Protein AF-A0ABD1DPW6-F1 (afdb_monomer_lite)

Radius of gyration: 14.99 Å; chains: 1; bounding box: 37×29×46 Å

InterPro domains:
  IPR002717 Histone acetyltransferase domain, MYST-type [PF01853] (1-108)
  IPR002717 Histone acetyltransferase domain, MYST-type [PS51726] (1-116)
  IPR016181 Acyl-CoA N-acyltransferase [SSF55729] (1-114)
  IPR036388 Winged helix-like DNA-binding domain superfamily [G3DSA:1.10.10.10] (49-116)
  IPR050603 MYST family histone acetyltransferases [PTHR10615] (1-115)

pLDDT: mean 90.43, std 8.93, range [52.28, 98.25]

Secondary structure (DSSP, 8-state):
--S-TT-EEES-----GGGTTSSHHHHHHHHHHHHHHHTT--BEE-SSPPHHHHHHHHHHHHHHHHHHHHH---S---HHHHHHHHTB-HHHHHHHHHHTT-EEEETTEEEE----

Sequence (116 aa):
EKNSFLNYNVSCILTLPPYQRKGYGRLLIDFSYLLTRVEGKIGSPEKPLSDLGLISYRSYWKDVLLAYLCSRPGTTLSIKDISQEMAINSYDIVSTLQALGMMKYWKGKHIILKKQ

Structure (mmCIF, N/CA/C/O backbone):
data_AF-A0ABD1DPW6-F1
#
_entry.id   AF-A0ABD1DPW6-F1
#
loop_
_atom_site.group_PDB
_atom_site.id
_atom_site.type_symbol
_atom_site.label_atom_id
_atom_site.label_alt_id
_atom_site.label_comp_id
_atom_site.label_asym_id
_atom_site.label_entity_id
_atom_site.label_seq_id
_atom_site.pdbx_PDB_ins_code
_atom_site.Cartn_x
_atom_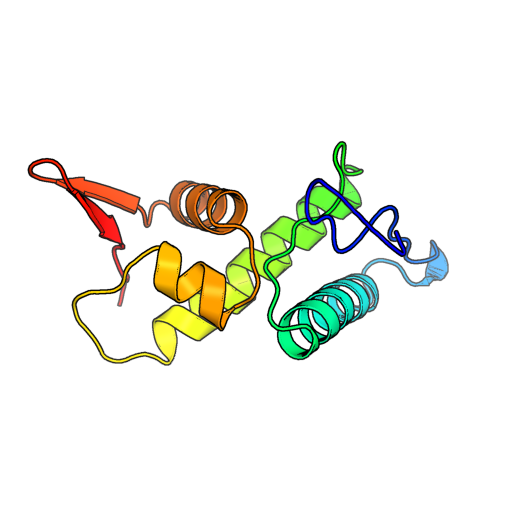site.Cartn_y
_atom_site.Cartn_z
_atom_site.occupancy
_atom_site.B_iso_or_equiv
_atom_site.auth_seq_id
_atom_site.auth_comp_id
_atom_site.auth_asym_id
_atom_site.auth_atom_id
_atom_site.pdbx_PDB_model_num
ATOM 1 N N . GLU A 1 1 ? 13.925 -8.295 0.058 1.00 69.12 1 GLU A N 1
ATOM 2 C CA . GLU A 1 1 ? 15.098 -9.106 0.483 1.00 69.12 1 GLU A CA 1
ATOM 3 C C . GLU A 1 1 ? 14.652 -10.513 0.866 1.00 69.12 1 GLU A C 1
ATOM 5 O O . GLU A 1 1 ? 13.491 -10.669 1.216 1.00 69.12 1 GLU A O 1
ATOM 10 N N . LYS A 1 2 ? 15.530 -11.529 0.827 1.00 79.25 2 LYS A N 1
ATOM 11 C CA . LYS A 1 2 ? 15.159 -12.883 1.300 1.00 79.25 2 LYS A CA 1
ATOM 12 C C . LYS A 1 2 ? 14.812 -12.896 2.793 1.00 79.25 2 LYS A C 1
ATOM 14 O O . LYS A 1 2 ? 13.873 -13.568 3.188 1.00 79.25 2 LYS A O 1
ATOM 19 N N . ASN A 1 3 ? 15.547 -12.124 3.590 1.00 81.69 3 ASN A N 1
ATOM 20 C CA . ASN A 1 3 ? 15.266 -11.879 5.000 1.00 81.69 3 ASN A CA 1
ATOM 21 C C . ASN A 1 3 ? 15.376 -10.373 5.238 1.00 81.69 3 ASN A C 1
ATOM 23 O O . ASN A 1 3 ? 16.470 -9.833 5.111 1.00 81.69 3 ASN A O 1
ATOM 27 N N . SER A 1 4 ? 14.261 -9.712 5.552 1.00 82.19 4 SER A N 1
ATOM 28 C CA . SER A 1 4 ? 14.247 -8.284 5.884 1.00 82.19 4 SER A CA 1
ATOM 29 C C . SER A 1 4 ? 13.892 -8.099 7.354 1.00 82.19 4 SER A C 1
ATOM 31 O O . SER A 1 4 ? 12.771 -8.398 7.763 1.00 82.19 4 SER A O 1
ATOM 33 N N . PHE A 1 5 ? 14.826 -7.587 8.158 1.00 82.00 5 PHE A N 1
ATOM 34 C CA . PHE A 1 5 ? 14.603 -7.342 9.592 1.00 82.00 5 PHE A CA 1
ATOM 35 C C . PHE A 1 5 ? 13.562 -6.246 9.856 1.00 82.00 5 PHE A C 1
ATOM 37 O O . PHE A 1 5 ? 12.944 -6.215 10.917 1.00 82.00 5 PHE A O 1
ATOM 44 N N . LEU A 1 6 ? 13.355 -5.358 8.881 1.00 84.56 6 LEU A N 1
ATOM 45 C CA . LEU A 1 6 ? 12.408 -4.244 8.950 1.00 84.56 6 LEU A CA 1
ATOM 46 C C . LEU A 1 6 ? 11.049 -4.580 8.316 1.00 84.56 6 LEU A C 1
ATOM 48 O O . LEU A 1 6 ? 10.180 -3.714 8.238 1.00 84.56 6 LEU A O 1
ATOM 52 N N . ASN A 1 7 ? 10.852 -5.836 7.895 1.00 88.75 7 ASN A N 1
ATOM 53 C CA . ASN A 1 7 ? 9.667 -6.303 7.177 1.00 88.75 7 ASN A CA 1
ATOM 54 C C . ASN A 1 7 ? 9.372 -5.488 5.904 1.00 88.75 7 ASN A C 1
ATOM 56 O O . ASN A 1 7 ? 8.215 -5.192 5.591 1.00 88.75 7 ASN A O 1
ATOM 60 N N . TYR A 1 8 ? 10.415 -5.132 5.149 1.00 93.94 8 TYR A N 1
ATOM 61 C CA . TYR A 1 8 ? 10.218 -4.549 3.829 1.00 93.94 8 TYR A CA 1
ATOM 62 C C . TYR A 1 8 ? 9.848 -5.631 2.819 1.00 93.94 8 TYR A C 1
ATOM 64 O O . TYR A 1 8 ? 10.604 -6.580 2.594 1.00 93.94 8 TYR A O 1
ATOM 72 N N . ASN A 1 9 ? 8.677 -5.487 2.197 1.00 94.50 9 ASN A N 1
ATOM 73 C CA . ASN A 1 9 ? 8.216 -6.418 1.163 1.00 94.50 9 ASN A CA 1
ATOM 74 C C . ASN A 1 9 ? 8.732 -6.041 -0.233 1.00 94.50 9 ASN A C 1
ATOM 76 O O . ASN A 1 9 ? 8.742 -6.871 -1.140 1.00 94.50 9 ASN A O 1
ATOM 80 N N . VAL A 1 10 ? 9.196 -4.802 -0.399 1.00 96.75 10 VAL A N 1
ATOM 81 C CA . VAL A 1 10 ? 9.780 -4.280 -1.634 1.00 96.75 10 VAL A CA 1
ATOM 82 C C . VAL A 1 10 ? 11.030 -3.489 -1.281 1.00 96.75 10 VAL A C 1
ATOM 84 O O . VAL A 1 10 ? 10.945 -2.559 -0.487 1.00 96.75 10 VAL A O 1
ATOM 87 N N . SER A 1 11 ? 12.160 -3.833 -1.903 1.00 94.38 11 SER A N 1
ATOM 88 C CA . SER A 1 11 ? 13.385 -3.021 -1.837 1.00 94.38 11 SER A CA 1
ATOM 89 C C . SER A 1 11 ? 13.375 -1.948 -2.926 1.00 94.38 11 SER A C 1
ATOM 91 O O . SER A 1 11 ? 13.356 -0.756 -2.649 1.00 94.38 11 SER A O 1
ATOM 93 N N . CYS A 1 12 ? 13.257 -2.374 -4.187 1.00 95.06 12 CYS A N 1
ATOM 94 C CA . CYS A 1 12 ? 13.114 -1.486 -5.338 1.00 95.06 12 CYS A CA 1
ATOM 95 C C . CYS A 1 12 ? 11.950 -1.946 -6.215 1.00 95.06 12 CYS A C 1
ATOM 97 O O . CYS A 1 12 ? 11.742 -3.144 -6.411 1.00 95.06 12 CYS A O 1
ATOM 99 N N . ILE A 1 13 ? 11.226 -0.989 -6.792 1.00 95.88 13 ILE A N 1
ATOM 100 C CA . ILE A 1 13 ? 10.160 -1.240 -7.762 1.00 95.88 13 ILE A CA 1
ATOM 101 C C . ILE A 1 13 ? 10.316 -0.289 -8.942 1.00 95.88 13 ILE A C 1
ATOM 103 O O . ILE A 1 13 ? 10.576 0.902 -8.773 1.00 95.88 13 ILE A O 1
ATOM 107 N N . LEU A 1 14 ? 10.163 -0.822 -10.152 1.00 96.12 14 LEU A N 1
ATOM 108 C CA . LEU A 1 14 ? 10.313 -0.058 -11.380 1.00 96.12 14 LEU A CA 1
ATOM 109 C C . LEU A 1 14 ? 9.249 -0.475 -12.386 1.00 96.12 14 LEU A C 1
ATOM 111 O O . LEU A 1 14 ? 9.011 -1.654 -12.625 1.00 96.12 14 LEU A O 1
ATOM 115 N N . THR A 1 15 ? 8.651 0.519 -13.028 1.00 95.75 15 THR A N 1
ATOM 116 C CA . THR A 1 15 ? 7.977 0.338 -14.312 1.00 95.75 15 THR A CA 1
ATOM 117 C C . THR A 1 15 ? 8.826 1.032 -15.365 1.00 95.75 15 THR A C 1
ATOM 119 O O . THR A 1 15 ? 9.134 2.219 -15.215 1.00 95.75 15 THR A O 1
ATOM 122 N N . LEU A 1 16 ? 9.223 0.303 -16.412 1.00 96.25 16 LEU A N 1
ATOM 123 C CA . LEU A 1 16 ? 10.049 0.874 -17.477 1.00 96.25 16 LEU A CA 1
ATOM 124 C C . LEU A 1 16 ? 9.345 2.095 -18.096 1.00 96.25 16 LEU A C 1
ATOM 126 O O . LEU A 1 16 ? 8.120 2.052 -18.259 1.00 96.25 16 LEU A O 1
ATOM 130 N N . PRO A 1 17 ? 10.087 3.150 -18.490 1.00 95.94 17 PRO A N 1
ATOM 131 C CA . PRO A 1 17 ? 9.521 4.394 -19.017 1.00 95.94 17 PRO A CA 1
ATOM 132 C C . PRO A 1 17 ? 8.378 4.238 -20.042 1.00 95.94 17 PRO A C 1
ATOM 134 O O . PRO A 1 17 ? 7.328 4.844 -19.821 1.00 95.94 17 PRO A O 1
ATOM 137 N N . PRO A 1 18 ? 8.469 3.386 -21.091 1.00 96.69 18 PRO A N 1
ATOM 138 C CA . PRO A 1 18 ? 7.386 3.242 -22.078 1.00 96.69 18 PRO A CA 1
ATOM 139 C C . PRO A 1 18 ? 6.092 2.608 -21.529 1.00 96.69 18 PRO A C 1
ATOM 141 O O . PRO A 1 18 ? 5.051 2.624 -22.198 1.00 96.69 18 PRO A O 1
ATOM 144 N N . TYR A 1 19 ? 6.133 2.043 -20.320 1.00 96.44 19 TYR A N 1
ATOM 145 C CA . TYR A 1 19 ? 5.008 1.379 -19.661 1.00 96.44 19 TYR A CA 1
ATOM 146 C C . TYR A 1 19 ? 4.489 2.135 -18.429 1.00 96.44 19 TYR A C 1
ATOM 148 O O . TYR A 1 19 ? 3.542 1.689 -17.778 1.00 96.44 19 TYR A O 1
ATOM 156 N N . GLN A 1 20 ? 5.064 3.292 -18.099 1.00 93.62 20 GLN A N 1
ATOM 157 C CA . GLN A 1 20 ? 4.584 4.105 -16.984 1.00 93.62 20 GLN A CA 1
ATOM 158 C C . GLN A 1 20 ? 3.165 4.629 -17.245 1.00 93.62 20 GLN A C 1
ATOM 160 O O . GLN A 1 20 ? 2.750 4.816 -18.386 1.00 93.62 20 GLN A O 1
ATOM 165 N N . ARG A 1 21 ? 2.400 4.848 -16.165 1.00 90.00 21 ARG A N 1
ATOM 166 C CA . ARG A 1 21 ? 1.006 5.346 -16.188 1.00 90.00 21 ARG A CA 1
ATOM 167 C C . ARG A 1 21 ? -0.013 4.461 -16.931 1.00 90.00 21 ARG A C 1
ATOM 169 O O . ARG A 1 21 ? -1.146 4.883 -17.116 1.00 90.00 21 ARG A O 1
ATOM 176 N N . LYS A 1 22 ? 0.340 3.218 -17.280 1.00 94.38 22 LYS A N 1
ATOM 177 C CA . LYS A 1 22 ? -0.568 2.218 -17.887 1.00 94.38 22 LYS A CA 1
ATOM 178 C C . LYS A 1 22 ? -1.142 1.203 -16.882 1.00 94.38 22 LYS A C 1
ATOM 180 O O . LYS A 1 22 ? -1.668 0.174 -17.278 1.00 94.38 22 LYS A O 1
ATOM 185 N N . GLY A 1 23 ? -0.990 1.449 -15.579 1.00 94.06 23 GLY A N 1
ATOM 186 C CA . GLY A 1 23 ? -1.477 0.559 -14.512 1.00 94.06 23 GLY A CA 1
ATOM 187 C C . GLY A 1 23 ? -0.492 -0.522 -14.045 1.00 94.06 23 GLY A C 1
ATOM 188 O O . GLY A 1 23 ? -0.667 -1.049 -12.950 1.00 94.06 23 GLY A O 1
ATOM 189 N N . TYR A 1 24 ? 0.594 -0.790 -14.781 1.00 97.12 24 TYR A N 1
ATOM 190 C CA . TYR A 1 24 ? 1.581 -1.816 -14.402 1.00 97.12 24 TYR A CA 1
ATOM 191 C C . TYR A 1 24 ? 2.231 -1.580 -13.033 1.00 97.12 24 TYR A C 1
ATOM 193 O O . TYR A 1 24 ? 2.415 -2.525 -12.276 1.00 97.12 24 TYR A O 1
ATOM 201 N N . GLY A 1 25 ? 2.514 -0.325 -12.668 1.00 96.50 25 GLY A N 1
ATOM 202 C CA . GLY A 1 25 ? 3.032 -0.009 -11.333 1.00 96.50 25 GLY A CA 1
ATOM 203 C C . GLY A 1 25 ? 2.064 -0.417 -10.218 1.00 96.50 25 GLY A C 1
ATOM 204 O O . GLY A 1 25 ? 2.482 -0.997 -9.223 1.00 96.50 25 GLY A O 1
ATOM 205 N N . ARG A 1 26 ? 0.757 -0.198 -10.417 1.00 96.56 26 ARG A N 1
ATOM 206 C CA . ARG A 1 26 ? -0.283 -0.607 -9.460 1.00 96.56 26 ARG A CA 1
ATOM 207 C C . ARG A 1 26 ? -0.382 -2.127 -9.361 1.00 96.56 26 ARG A C 1
ATOM 209 O O . ARG A 1 26 ? -0.497 -2.640 -8.256 1.00 96.56 26 ARG A O 1
ATOM 216 N N . LEU A 1 27 ? -0.286 -2.829 -10.493 1.00 97.62 27 LEU A N 1
ATOM 217 C CA . LEU A 1 27 ? -0.253 -4.293 -10.535 1.00 97.62 27 LEU A CA 1
ATOM 218 C C . LEU A 1 27 ? 0.938 -4.857 -9.747 1.00 97.62 27 LEU A C 1
ATOM 220 O O . LEU A 1 27 ? 0.766 -5.774 -8.952 1.00 97.62 27 LEU A O 1
ATOM 224 N N . LEU A 1 28 ? 2.134 -4.293 -9.935 1.00 98.19 28 LEU A N 1
ATOM 225 C CA . LEU A 1 28 ? 3.337 -4.719 -9.215 1.00 98.19 28 LEU A CA 1
ATOM 226 C C . LEU A 1 28 ? 3.224 -4.470 -7.703 1.00 98.19 28 LEU A C 1
ATOM 228 O O . LEU A 1 28 ? 3.613 -5.327 -6.911 1.00 98.19 28 LEU A O 1
ATOM 232 N N . ILE A 1 29 ? 2.662 -3.325 -7.299 1.00 98.25 29 ILE A N 1
ATOM 233 C CA . ILE A 1 29 ? 2.405 -3.024 -5.884 1.00 98.25 29 ILE A CA 1
ATOM 234 C C . ILE A 1 29 ? 1.408 -4.033 -5.296 1.00 98.25 29 ILE A C 1
ATOM 236 O O . ILE A 1 29 ? 1.690 -4.618 -4.251 1.00 98.25 29 ILE A O 1
ATOM 240 N N . ASP A 1 30 ? 0.282 -4.287 -5.965 1.00 97.75 30 ASP A N 1
ATOM 241 C CA . ASP A 1 30 ? -0.718 -5.252 -5.489 1.00 97.75 30 ASP A CA 1
ATOM 242 C C . ASP A 1 30 ? -0.136 -6.667 -5.379 1.00 97.75 30 ASP A C 1
ATOM 244 O O . ASP A 1 30 ? -0.306 -7.339 -4.362 1.00 97.75 30 ASP A O 1
ATOM 248 N N . PHE A 1 31 ? 0.658 -7.088 -6.368 1.00 98.12 31 PHE A N 1
ATOM 249 C CA . PHE A 1 31 ? 1.348 -8.373 -6.327 1.00 98.12 31 PHE A CA 1
ATOM 250 C C . PHE A 1 31 ? 2.323 -8.472 -5.144 1.00 98.12 31 PHE A C 1
ATOM 252 O O . PHE A 1 31 ? 2.362 -9.497 -4.464 1.00 98.12 31 PHE A O 1
ATOM 259 N N . SER A 1 32 ? 3.058 -7.401 -4.826 1.00 97.94 32 SER A N 1
ATOM 260 C CA . SER A 1 32 ? 3.936 -7.394 -3.648 1.00 97.94 32 SER A CA 1
ATOM 261 C C . SER A 1 32 ? 3.170 -7.579 -2.335 1.00 97.94 32 SER A C 1
ATOM 263 O O . SER A 1 32 ? 3.640 -8.295 -1.456 1.00 97.94 32 SER A O 1
ATOM 265 N N . TYR A 1 33 ? 1.974 -6.994 -2.201 1.00 97.88 33 TYR A N 1
ATOM 266 C CA . TYR A 1 33 ? 1.120 -7.199 -1.027 1.00 97.88 33 TYR A CA 1
ATOM 267 C C . TYR A 1 33 ? 0.409 -8.551 -1.042 1.00 97.88 33 TYR A C 1
ATOM 269 O O . TYR A 1 33 ? 0.161 -9.114 0.021 1.00 97.88 33 TYR A O 1
ATOM 277 N N . LEU A 1 34 ? 0.113 -9.110 -2.219 1.00 97.44 34 LEU A N 1
ATOM 278 C CA . LEU A 1 34 ? -0.379 -10.478 -2.342 1.00 97.44 34 LEU A CA 1
ATOM 279 C C . LEU A 1 34 ? 0.619 -11.469 -1.739 1.00 97.44 34 LEU A C 1
ATOM 281 O O . LEU A 1 34 ? 0.213 -12.294 -0.926 1.00 97.44 34 LEU A O 1
ATOM 285 N N . LEU A 1 35 ? 1.907 -11.343 -2.071 1.00 96.88 35 LEU A N 1
ATOM 286 C CA . LEU A 1 35 ? 2.956 -12.170 -1.471 1.00 96.88 35 LEU A CA 1
ATOM 287 C C . LEU A 1 35 ? 3.026 -11.972 0.047 1.00 96.88 35 LEU A C 1
ATOM 289 O O . LEU A 1 35 ? 3.007 -12.954 0.782 1.00 96.88 35 LEU A O 1
ATOM 293 N N . THR A 1 36 ? 3.005 -10.724 0.528 1.00 96.69 36 THR A N 1
ATOM 294 C CA . THR A 1 36 ? 2.998 -10.436 1.972 1.00 96.69 36 THR A CA 1
ATOM 295 C C . THR A 1 36 ? 1.825 -11.113 2.695 1.00 96.69 36 THR A C 1
ATOM 297 O O . THR A 1 36 ? 2.018 -11.686 3.767 1.00 96.69 36 THR A O 1
ATOM 300 N N . ARG A 1 37 ? 0.619 -11.092 2.101 1.00 96.06 37 ARG A N 1
ATOM 301 C CA . ARG A 1 37 ? -0.574 -11.770 2.640 1.00 96.06 37 ARG A CA 1
ATOM 302 C C . ARG A 1 37 ? -0.396 -13.287 2.681 1.00 96.06 37 ARG A C 1
ATOM 304 O O . ARG A 1 37 ? -0.726 -13.900 3.689 1.00 96.06 37 ARG A O 1
ATOM 311 N N . VAL A 1 38 ? 0.140 -13.883 1.613 1.00 96.50 38 VAL A N 1
ATOM 312 C CA . VAL A 1 38 ? 0.409 -15.331 1.538 1.00 96.50 38 VAL A CA 1
ATOM 313 C C . VAL A 1 38 ? 1.442 -15.762 2.584 1.00 96.50 38 VAL A C 1
ATOM 315 O O . VAL A 1 38 ? 1.306 -16.828 3.173 1.00 96.50 38 VAL A O 1
ATOM 318 N N . GLU A 1 39 ? 2.437 -14.921 2.870 1.00 95.06 39 GLU A N 1
ATOM 319 C CA . GLU A 1 39 ? 3.422 -15.166 3.929 1.00 95.06 39 GLU A CA 1
ATOM 320 C C . GLU A 1 39 ? 2.883 -14.922 5.351 1.00 95.06 39 GLU A C 1
ATOM 322 O O . GLU A 1 39 ? 3.592 -15.193 6.320 1.00 95.06 39 GLU A O 1
ATOM 327 N N . GLY A 1 40 ? 1.662 -14.391 5.499 1.00 94.44 40 GLY A N 1
ATOM 328 C CA . GLY A 1 40 ? 1.088 -14.034 6.800 1.00 94.44 40 GLY A CA 1
ATOM 329 C C . GLY A 1 40 ? 1.847 -12.910 7.512 1.00 94.44 40 GLY A C 1
ATOM 330 O O . GLY A 1 40 ? 1.885 -12.869 8.742 1.00 94.44 40 GLY A O 1
ATOM 331 N N . LYS A 1 41 ? 2.500 -12.023 6.753 1.00 95.44 41 LYS A N 1
ATOM 332 C CA . LYS A 1 41 ? 3.306 -10.914 7.282 1.00 95.44 41 LYS A CA 1
ATOM 333 C C . LYS A 1 41 ? 2.602 -9.573 7.095 1.00 95.44 41 LYS A C 1
ATOM 335 O O . LYS A 1 41 ? 1.568 -9.459 6.444 1.00 95.44 41 LYS A O 1
ATOM 340 N N . ILE A 1 42 ? 3.214 -8.530 7.644 1.00 96.75 42 ILE A N 1
ATOM 341 C CA . ILE A 1 42 ? 2.879 -7.132 7.370 1.00 96.75 42 ILE A CA 1
ATOM 342 C C . ILE A 1 42 ? 4.067 -6.500 6.656 1.00 96.75 42 ILE A C 1
ATOM 344 O O . ILE A 1 42 ? 5.201 -6.706 7.077 1.00 96.75 42 ILE A O 1
ATOM 348 N N . GLY A 1 43 ? 3.808 -5.723 5.603 1.00 95.75 43 GLY A N 1
ATOM 349 C CA . GLY A 1 43 ? 4.848 -5.146 4.759 1.00 95.75 43 GLY A CA 1
ATOM 350 C C . GLY A 1 43 ? 4.701 -3.645 4.527 1.00 95.75 43 GLY A C 1
ATOM 351 O O . GLY A 1 43 ? 3.609 -3.072 4.597 1.00 95.75 43 GLY A O 1
ATOM 352 N N . SER A 1 44 ? 5.828 -3.018 4.214 1.00 96.94 44 SER A N 1
ATOM 353 C CA . SER A 1 44 ? 5.941 -1.646 3.712 1.00 96.94 44 SER A CA 1
ATOM 354 C C . SER A 1 44 ? 7.072 -1.607 2.675 1.00 96.94 44 SER A C 1
ATOM 356 O O . SER A 1 44 ? 7.994 -2.422 2.779 1.00 96.94 44 SER A O 1
ATOM 358 N N . PRO A 1 45 ? 7.045 -0.713 1.674 1.00 97.12 45 PRO A N 1
ATOM 359 C CA . PRO A 1 45 ? 8.213 -0.513 0.828 1.00 97.12 45 PRO A CA 1
ATOM 360 C C . PRO A 1 45 ? 9.388 0.075 1.621 1.00 97.12 45 PRO A C 1
ATOM 362 O O . PRO A 1 45 ? 9.205 0.871 2.547 1.00 97.12 45 PRO A O 1
ATOM 365 N N . GLU A 1 46 ? 10.602 -0.281 1.212 1.00 94.75 46 GLU A N 1
ATOM 366 C CA . GLU A 1 46 ? 11.832 0.338 1.695 1.00 94.75 46 GLU A CA 1
ATOM 367 C C . GLU A 1 46 ? 11.844 1.848 1.389 1.00 94.75 46 GLU A C 1
ATOM 369 O O . GLU A 1 46 ? 11.283 2.323 0.395 1.00 94.75 46 GLU A O 1
ATOM 374 N N . LYS A 1 47 ? 12.457 2.625 2.286 1.00 91.56 47 LYS A N 1
ATOM 375 C CA . LYS A 1 47 ? 12.539 4.089 2.207 1.00 91.56 47 LYS A CA 1
ATOM 376 C C . LYS A 1 47 ? 13.997 4.509 1.960 1.00 91.56 47 LYS A C 1
ATOM 378 O O . LYS A 1 47 ? 14.880 3.905 2.562 1.00 91.56 47 LYS A O 1
ATOM 383 N N . PRO A 1 48 ? 14.258 5.582 1.187 1.00 93.75 48 PRO A N 1
ATOM 384 C CA . PRO A 1 48 ? 13.290 6.505 0.589 1.00 93.75 48 PRO A CA 1
ATOM 385 C C . PRO A 1 48 ? 12.640 5.967 -0.696 1.00 93.75 48 PRO A C 1
ATOM 387 O O . PRO A 1 48 ? 13.276 5.304 -1.508 1.00 93.75 48 PRO A O 1
ATOM 390 N N . LEU A 1 49 ? 11.368 6.317 -0.908 1.00 92.69 49 LEU A N 1
ATOM 391 C CA . LEU A 1 49 ? 10.674 6.086 -2.177 1.00 92.69 49 LEU A CA 1
ATOM 392 C C . LEU A 1 49 ? 11.037 7.171 -3.199 1.00 92.69 49 LEU A C 1
ATOM 394 O O . LEU A 1 49 ? 11.246 8.325 -2.832 1.00 92.69 49 LEU A O 1
ATOM 398 N N . SER A 1 50 ? 11.014 6.821 -4.488 1.00 94.81 50 SER A N 1
ATOM 399 C CA . SER A 1 50 ? 11.011 7.816 -5.570 1.00 94.81 50 SER A CA 1
ATOM 400 C C . SER A 1 50 ? 9.699 8.609 -5.588 1.00 94.81 50 SER A C 1
ATOM 402 O O . SER A 1 50 ? 8.671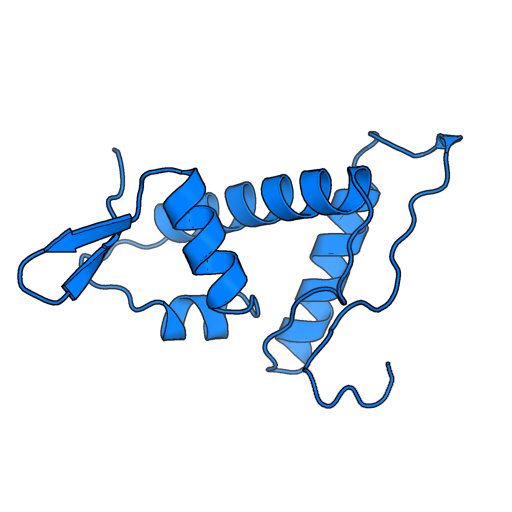 8.100 -5.139 1.00 94.81 50 SER A O 1
ATOM 404 N N . ASP A 1 51 ? 9.689 9.813 -6.171 1.00 94.31 51 ASP A N 1
ATOM 405 C CA . ASP A 1 51 ? 8.479 10.652 -6.262 1.00 94.31 51 ASP A CA 1
ATOM 406 C C . ASP A 1 51 ? 7.300 9.905 -6.904 1.00 94.31 51 ASP A C 1
ATOM 408 O O . ASP A 1 51 ? 6.184 9.882 -6.377 1.00 94.31 51 ASP A O 1
ATOM 412 N N . LEU A 1 52 ? 7.564 9.218 -8.023 1.00 94.19 52 LEU A N 1
ATOM 413 C CA . LEU A 1 52 ? 6.562 8.403 -8.709 1.00 94.19 52 LEU A CA 1
ATOM 414 C C . LEU A 1 52 ? 6.125 7.203 -7.857 1.00 94.19 52 LEU A C 1
ATOM 416 O O . LEU A 1 52 ? 4.940 6.855 -7.851 1.00 94.19 52 LEU A O 1
ATOM 420 N N . GLY A 1 53 ? 7.059 6.585 -7.128 1.00 95.38 53 GLY A N 1
ATOM 421 C CA . GLY A 1 53 ? 6.771 5.510 -6.183 1.00 95.38 53 GLY A CA 1
ATOM 422 C C . GLY A 1 53 ? 5.837 5.977 -5.070 1.00 95.38 53 GLY A C 1
ATOM 423 O O . GLY A 1 53 ? 4.792 5.367 -4.858 1.00 95.38 53 GLY A O 1
ATOM 424 N N . LEU A 1 54 ? 6.145 7.103 -4.423 1.00 95.50 54 LEU A N 1
ATOM 425 C CA . LEU A 1 54 ? 5.341 7.669 -3.341 1.00 95.50 54 LEU A CA 1
ATOM 426 C C . LEU A 1 54 ? 3.910 7.990 -3.792 1.00 95.50 54 LEU A C 1
ATOM 428 O O . LEU A 1 54 ? 2.957 7.645 -3.091 1.00 95.50 54 LEU A O 1
ATOM 432 N N . ILE A 1 55 ? 3.744 8.609 -4.966 1.00 95.25 55 ILE A N 1
ATOM 433 C CA . ILE A 1 55 ? 2.418 8.882 -5.545 1.00 95.25 55 ILE A CA 1
ATOM 434 C C . ILE A 1 55 ? 1.664 7.571 -5.801 1.00 95.25 55 ILE A C 1
ATOM 436 O O . ILE A 1 55 ? 0.487 7.457 -5.454 1.00 95.25 55 ILE A O 1
ATOM 440 N N . SER A 1 56 ? 2.345 6.570 -6.364 1.00 96.62 56 SER A N 1
ATOM 441 C CA . SER A 1 56 ? 1.740 5.276 -6.699 1.00 96.62 56 SER A CA 1
ATOM 442 C C . SER A 1 56 ? 1.291 4.508 -5.453 1.00 96.62 56 SER A C 1
ATOM 444 O O . SER A 1 56 ? 0.159 4.028 -5.419 1.00 96.62 56 SER A O 1
ATOM 446 N N . TYR A 1 57 ? 2.122 4.447 -4.406 1.00 97.69 57 TYR A N 1
ATOM 447 C CA . TYR A 1 57 ? 1.775 3.799 -3.135 1.00 97.69 57 TYR A CA 1
ATOM 448 C C . TYR A 1 57 ? 0.638 4.522 -2.412 1.00 97.69 57 TYR A C 1
ATOM 450 O O . TYR A 1 57 ? -0.309 3.871 -1.981 1.00 97.69 57 TYR A O 1
ATOM 458 N N . ARG A 1 58 ? 0.661 5.861 -2.342 1.00 96.62 58 ARG A N 1
ATOM 459 C CA . ARG A 1 58 ? -0.436 6.638 -1.737 1.00 96.62 58 ARG A CA 1
ATOM 460 C C . ARG A 1 58 ? -1.763 6.425 -2.459 1.00 96.62 58 ARG A C 1
ATOM 462 O O . ARG A 1 58 ? -2.789 6.261 -1.802 1.00 96.62 58 ARG A O 1
ATOM 469 N N . SER A 1 59 ? -1.745 6.411 -3.794 1.00 96.81 59 SER A N 1
ATOM 470 C CA . SER A 1 59 ? -2.941 6.109 -4.586 1.00 96.81 59 SER A 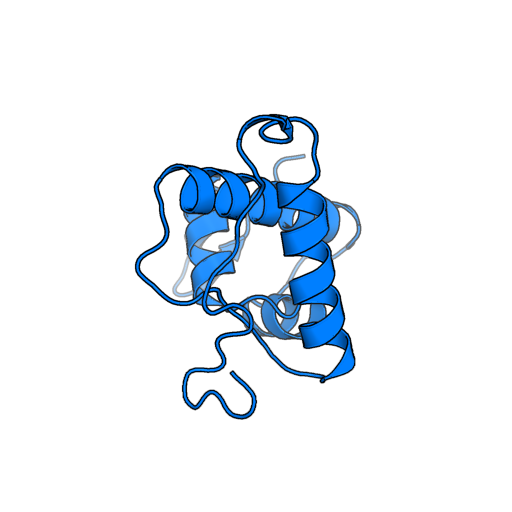CA 1
ATOM 471 C C . SER A 1 59 ? -3.428 4.686 -4.326 1.00 96.81 59 SER A C 1
ATOM 473 O O . SER A 1 59 ? -4.614 4.488 -4.086 1.00 96.81 59 SER A O 1
ATOM 475 N N . TYR A 1 60 ? -2.520 3.705 -4.325 1.00 97.94 60 TYR A N 1
ATOM 476 C CA . TYR A 1 60 ? -2.857 2.310 -4.061 1.00 97.94 60 TYR A CA 1
ATOM 477 C C . TYR A 1 60 ? -3.477 2.128 -2.670 1.00 97.94 60 TYR A C 1
ATOM 479 O O . TYR A 1 60 ? -4.586 1.607 -2.578 1.00 97.94 60 TYR A O 1
ATOM 487 N N . TRP A 1 61 ? -2.819 2.606 -1.606 1.00 97.94 61 TRP A N 1
ATOM 488 C CA . TRP A 1 61 ? -3.308 2.484 -0.228 1.00 97.94 61 TRP A CA 1
ATOM 489 C C . TRP A 1 61 ? -4.661 3.147 -0.033 1.00 97.94 61 TRP A C 1
ATOM 491 O O . TRP A 1 61 ? -5.534 2.555 0.596 1.00 97.94 61 TRP A O 1
ATOM 501 N N . LYS A 1 62 ? -4.862 4.341 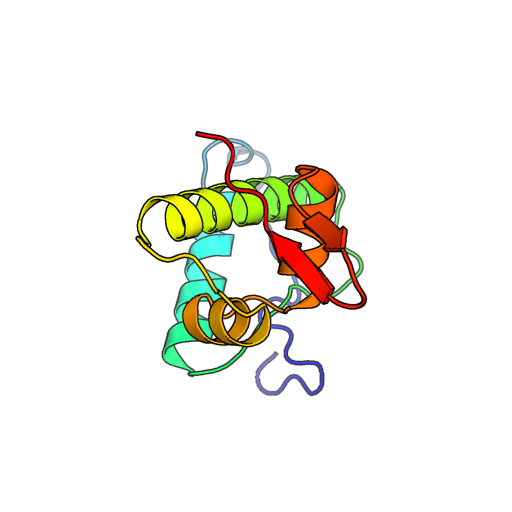-0.603 1.00 96.56 62 LYS A N 1
ATOM 502 C CA . LYS A 1 62 ? -6.163 5.011 -0.586 1.00 96.56 62 LYS A CA 1
ATOM 503 C C . LYS A 1 62 ? -7.251 4.112 -1.171 1.00 96.56 62 LYS A C 1
ATOM 505 O O . LYS A 1 62 ? -8.275 3.922 -0.520 1.00 96.56 62 LYS A O 1
ATOM 510 N N . ASP A 1 63 ? -7.033 3.569 -2.366 1.00 96.31 63 ASP A N 1
ATOM 511 C CA . ASP A 1 63 ? -8.037 2.757 -3.055 1.00 96.31 63 ASP A CA 1
ATOM 512 C C . ASP A 1 63 ? -8.394 1.502 -2.254 1.00 96.31 63 ASP A C 1
ATOM 514 O O . ASP A 1 63 ? -9.572 1.241 -2.001 1.00 96.31 63 ASP A O 1
ATOM 518 N N . VAL A 1 64 ? -7.384 0.731 -1.829 1.00 96.50 64 VAL A N 1
ATOM 519 C CA . VAL A 1 64 ? -7.625 -0.537 -1.127 1.00 96.50 64 VAL A CA 1
ATOM 520 C C . VAL A 1 64 ? -8.219 -0.314 0.259 1.00 96.50 64 VAL A C 1
ATOM 522 O O . VAL A 1 64 ? -9.084 -1.080 0.676 1.00 96.50 64 VAL A O 1
ATOM 525 N N . LEU A 1 65 ? -7.808 0.747 0.962 1.00 94.62 65 LEU A N 1
ATOM 526 C CA . LEU A 1 65 ? -8.318 1.059 2.294 1.00 94.62 65 LEU A CA 1
ATOM 527 C C . LEU A 1 65 ? -9.769 1.532 2.238 1.00 94.62 65 LEU A C 1
ATOM 529 O O . LEU A 1 65 ? -10.580 1.102 3.053 1.00 94.62 65 LEU A O 1
ATOM 533 N N . LEU A 1 66 ? -10.124 2.376 1.267 1.00 93.31 66 LEU A N 1
ATOM 534 C CA . LEU A 1 66 ? -11.512 2.794 1.079 1.00 93.31 66 LEU A CA 1
ATOM 535 C C . LEU A 1 66 ? -12.398 1.612 0.683 1.00 93.31 66 LEU A C 1
ATOM 537 O O . LEU A 1 66 ? -13.452 1.432 1.287 1.00 93.31 66 LEU A O 1
ATOM 541 N N . ALA A 1 67 ? -11.956 0.771 -0.258 1.00 93.56 67 ALA A N 1
ATOM 542 C CA . ALA A 1 67 ? -12.691 -0.433 -0.644 1.00 93.56 67 ALA A CA 1
ATOM 543 C C . ALA A 1 67 ? -12.941 -1.356 0.561 1.00 93.56 67 ALA A C 1
ATOM 545 O O . ALA A 1 67 ? -14.062 -1.821 0.769 1.00 93.56 67 ALA A O 1
ATOM 546 N N . TYR A 1 68 ? -11.917 -1.549 1.393 1.00 92.12 68 TYR A N 1
ATOM 547 C CA . TYR A 1 68 ? -11.992 -2.335 2.619 1.00 92.12 68 TYR A CA 1
ATOM 548 C C . TYR A 1 68 ? -12.958 -1.735 3.660 1.00 92.12 68 TYR A C 1
ATOM 550 O O . TYR A 1 68 ? -13.795 -2.437 4.225 1.00 92.12 68 TYR A O 1
ATOM 558 N N . LEU A 1 69 ? -12.904 -0.421 3.897 1.00 89.31 69 LEU A N 1
ATOM 559 C CA . LEU A 1 69 ? -13.824 0.255 4.821 1.00 89.31 69 LEU A CA 1
ATOM 560 C C . LEU A 1 69 ? -15.270 0.272 4.301 1.00 89.31 69 LEU A C 1
ATOM 562 O O . LEU A 1 69 ? -16.217 0.286 5.092 1.00 89.31 69 LEU A O 1
ATOM 566 N N . CYS A 1 70 ? -15.465 0.288 2.981 1.00 88.75 70 CYS A N 1
ATOM 567 C CA . CYS A 1 70 ? -16.780 0.220 2.353 1.00 88.75 70 CYS A CA 1
ATOM 568 C C . CYS A 1 70 ? -17.416 -1.166 2.498 1.00 88.75 70 CYS A C 1
ATOM 570 O O . CYS A 1 70 ? -18.600 -1.226 2.828 1.00 88.75 70 CYS A O 1
ATOM 572 N N . SER A 1 71 ? -16.645 -2.242 2.315 1.00 87.88 71 SER A N 1
ATOM 573 C CA . SER A 1 71 ? -17.149 -3.621 2.345 1.00 87.88 71 SER A CA 1
ATOM 574 C C . SER A 1 71 ? -17.494 -4.133 3.746 1.00 87.88 71 SER A C 1
ATOM 576 O O . SER A 1 71 ? -18.288 -5.064 3.867 1.00 87.88 71 SER A O 1
ATOM 578 N N . ARG A 1 72 ? -16.941 -3.533 4.808 1.00 82.00 72 ARG A N 1
ATOM 579 C CA . ARG A 1 72 ? -17.194 -3.956 6.192 1.00 82.00 72 ARG A CA 1
ATOM 580 C C . ARG A 1 72 ? -18.363 -3.184 6.836 1.00 82.00 72 ARG A C 1
ATOM 582 O O . ARG A 1 72 ? -18.262 -1.966 7.027 1.00 82.00 72 ARG A O 1
ATOM 589 N N . PRO A 1 73 ? -19.462 -3.859 7.224 1.00 70.44 73 PRO A N 1
ATOM 590 C CA . PRO A 1 73 ? -20.468 -3.292 8.115 1.00 70.44 73 PRO A CA 1
ATOM 591 C C . PRO A 1 73 ? -19.999 -3.438 9.572 1.00 70.44 73 PRO A C 1
ATOM 593 O O . PRO A 1 73 ? -19.812 -4.545 10.066 1.00 70.44 73 PRO A O 1
ATOM 596 N N . GLY A 1 74 ? -19.774 -2.326 10.272 1.00 69.94 74 GLY A N 1
ATOM 597 C CA . GLY A 1 74 ? -19.361 -2.354 11.677 1.00 69.94 74 GLY A CA 1
ATOM 598 C C . GLY A 1 74 ? -19.008 -0.974 12.225 1.00 69.94 74 GLY A C 1
ATOM 599 O O . GLY A 1 74 ? -18.617 -0.079 11.479 1.00 69.94 74 GLY A O 1
ATOM 600 N N . THR A 1 75 ? -19.170 -0.798 13.537 1.00 68.56 75 THR A N 1
ATOM 601 C CA . THR A 1 75 ? -18.957 0.479 14.244 1.00 68.56 75 THR A CA 1
ATOM 602 C C . THR A 1 75 ? -17.577 0.602 14.886 1.00 68.56 75 THR A C 1
ATOM 604 O O . THR A 1 75 ? -17.141 1.715 15.173 1.00 68.56 75 THR A O 1
ATOM 607 N N . THR A 1 76 ? -16.869 -0.509 15.102 1.00 74.31 76 THR A N 1
ATOM 608 C CA . THR A 1 76 ? -15.564 -0.516 15.774 1.00 74.31 76 THR A CA 1
ATOM 609 C C . THR A 1 76 ? -14.556 -1.339 14.996 1.00 74.31 76 THR A C 1
ATOM 611 O O . THR A 1 76 ? -14.774 -2.522 14.750 1.00 74.31 76 THR A O 1
ATOM 614 N N . LEU A 1 77 ? -13.441 -0.712 14.641 1.00 80.00 77 LEU A N 1
ATOM 615 C CA . LEU A 1 77 ? -12.374 -1.342 13.885 1.00 80.00 77 LEU A CA 1
ATOM 616 C C . LEU A 1 77 ? -11.032 -0.835 14.408 1.00 80.00 77 LEU A C 1
ATOM 618 O O . LEU A 1 77 ? -10.859 0.376 14.575 1.00 80.00 77 LEU A O 1
ATOM 622 N N . SER A 1 78 ? -10.096 -1.738 14.696 1.00 86.31 78 SER A N 1
ATOM 623 C CA . SER A 1 78 ? -8.766 -1.345 15.154 1.00 86.31 78 SER A CA 1
ATOM 624 C C . SER A 1 78 ? -7.787 -1.250 13.981 1.00 86.31 78 SER A C 1
ATOM 626 O O . SER A 1 78 ? -7.868 -2.008 13.016 1.00 86.31 78 SER A O 1
ATOM 628 N N . ILE A 1 79 ? -6.822 -0.328 14.070 1.00 89.12 79 ILE A N 1
ATOM 629 C CA . ILE A 1 79 ? -5.746 -0.200 13.069 1.00 89.12 79 ILE A CA 1
ATOM 630 C C . ILE A 1 79 ? -4.928 -1.496 12.982 1.00 89.12 79 ILE A C 1
ATOM 632 O O . ILE A 1 79 ? -4.469 -1.863 11.904 1.00 89.12 79 ILE A O 1
ATOM 636 N N . LYS A 1 80 ? -4.774 -2.204 14.108 1.00 89.06 80 LYS A N 1
ATOM 637 C CA . LYS A 1 80 ? -4.059 -3.479 14.162 1.00 89.06 80 LYS A CA 1
ATOM 638 C C . LYS A 1 80 ? -4.769 -4.543 13.323 1.00 89.06 80 LYS A C 1
ATOM 640 O O . LYS A 1 80 ? -4.097 -5.229 12.563 1.00 89.06 80 LYS A O 1
ATOM 645 N N . ASP A 1 81 ? -6.095 -4.626 13.408 1.00 89.62 81 ASP A N 1
ATOM 646 C CA . ASP A 1 81 ? -6.877 -5.595 12.628 1.00 89.62 81 ASP A CA 1
ATOM 647 C C . ASP A 1 81 ? -6.812 -5.269 11.130 1.00 89.62 81 ASP A C 1
ATOM 649 O O . ASP A 1 81 ? -6.566 -6.165 10.326 1.00 89.62 81 ASP A O 1
ATOM 653 N N . ILE A 1 82 ? -6.908 -3.981 10.754 1.00 92.19 82 ILE A N 1
ATOM 654 C CA . ILE A 1 82 ? -6.700 -3.548 9.357 1.00 92.19 82 ILE A CA 1
ATOM 655 C C . ILE A 1 82 ? -5.321 -3.989 8.864 1.00 92.19 82 ILE A C 1
ATOM 657 O O . ILE A 1 82 ? -5.192 -4.536 7.773 1.00 92.19 82 ILE A O 1
ATOM 661 N N . SER A 1 83 ? -4.283 -3.733 9.661 1.00 95.12 83 SER A N 1
ATOM 662 C CA . SER A 1 83 ? -2.902 -4.027 9.288 1.00 95.12 83 SER A CA 1
ATOM 663 C C . SER A 1 83 ? -2.683 -5.517 9.039 1.00 95.12 83 SER A C 1
ATOM 665 O O . SER A 1 83 ? -2.075 -5.877 8.032 1.00 95.12 83 SER A O 1
ATOM 667 N N . GLN A 1 84 ? -3.237 -6.373 9.901 1.00 93.81 84 GLN A N 1
ATOM 668 C CA . GLN A 1 84 ? -3.163 -7.827 9.754 1.00 93.81 84 GLN A CA 1
ATOM 669 C C . GLN A 1 84 ? -3.949 -8.324 8.534 1.00 93.81 84 GLN A C 1
ATOM 671 O O . GLN A 1 84 ? -3.420 -9.100 7.745 1.00 93.81 84 GLN A O 1
ATOM 676 N N . GLU A 1 85 ? -5.182 -7.853 8.330 1.00 92.75 85 GLU A N 1
ATOM 677 C CA . GLU A 1 85 ? -6.028 -8.317 7.221 1.00 92.75 85 GLU A CA 1
ATOM 678 C C . GLU A 1 85 ? -5.536 -7.826 5.850 1.00 92.75 85 GLU A C 1
ATOM 680 O O . GLU A 1 85 ? -5.607 -8.549 4.856 1.00 92.75 85 GLU A O 1
ATOM 685 N N . MET A 1 86 ? -5.019 -6.596 5.778 1.00 94.69 86 MET A N 1
ATOM 686 C CA . MET A 1 86 ? -4.550 -6.003 4.524 1.00 94.69 86 MET A CA 1
ATOM 687 C C . MET A 1 86 ? -3.066 -6.271 4.237 1.00 94.69 86 MET A C 1
ATOM 689 O O . MET A 1 86 ? -2.617 -5.984 3.128 1.00 94.69 86 MET A O 1
ATOM 693 N N . ALA A 1 87 ? -2.311 -6.7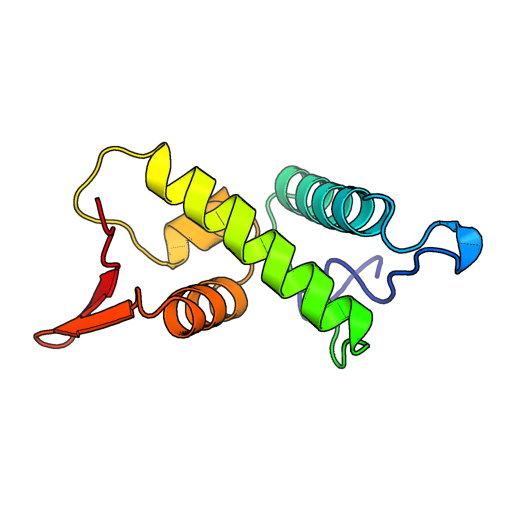96 5.210 1.00 97.31 87 ALA A N 1
ATOM 694 C CA . ALA A 1 87 ? -0.849 -6.934 5.188 1.00 97.31 87 ALA A CA 1
ATOM 695 C C . ALA A 1 87 ? -0.087 -5.610 4.959 1.00 97.31 87 ALA A C 1
ATOM 697 O O . ALA A 1 87 ? 1.053 -5.603 4.486 1.00 97.31 87 ALA A O 1
ATOM 698 N N . ILE A 1 88 ? -0.707 -4.478 5.302 1.00 97.56 88 ILE A N 1
ATOM 699 C CA . ILE A 1 88 ? -0.132 -3.132 5.175 1.00 97.56 88 ILE A CA 1
ATOM 700 C C . ILE A 1 88 ? 0.326 -2.662 6.549 1.00 97.56 88 ILE A C 1
ATOM 702 O O . ILE A 1 88 ? -0.382 -2.843 7.540 1.00 97.56 88 ILE A O 1
ATOM 706 N N . ASN A 1 89 ? 1.497 -2.034 6.627 1.00 96.62 89 ASN A N 1
ATOM 707 C CA . ASN A 1 89 ? 1.995 -1.472 7.877 1.00 96.62 89 ASN A CA 1
ATOM 708 C C . ASN A 1 89 ? 1.016 -0.442 8.477 1.00 96.62 89 ASN A C 1
ATOM 710 O O . ASN A 1 89 ? 0.514 0.445 7.785 1.00 96.62 89 ASN A O 1
ATOM 714 N N . SER A 1 90 ? 0.777 -0.528 9.789 1.00 94.69 90 SER A N 1
ATOM 715 C CA . SER A 1 90 ? -0.080 0.402 10.536 1.00 94.69 90 SER A CA 1
ATOM 716 C C . SER A 1 90 ? 0.266 1.874 10.297 1.00 94.69 90 SER A C 1
ATOM 718 O O . SER A 1 90 ? -0.634 2.708 10.250 1.00 94.69 90 SER A O 1
ATOM 720 N N . TYR A 1 91 ? 1.548 2.207 10.121 1.00 94.44 91 TYR A N 1
ATOM 721 C CA . TYR A 1 91 ? 1.981 3.573 9.821 1.00 94.44 91 TYR A CA 1
ATOM 722 C C . TYR A 1 91 ? 1.445 4.067 8.469 1.00 94.44 91 TYR A C 1
ATOM 724 O O . TYR A 1 91 ? 0.960 5.195 8.357 1.00 94.44 91 TYR A O 1
ATOM 732 N N . ASP A 1 92 ? 1.480 3.213 7.448 1.00 96.31 92 ASP A N 1
ATOM 733 C CA . ASP A 1 92 ? 0.996 3.541 6.106 1.00 96.31 92 ASP A CA 1
ATOM 734 C C . ASP A 1 92 ? -0.536 3.687 6.105 1.00 96.31 92 ASP A C 1
ATOM 736 O O . ASP A 1 92 ? -1.079 4.609 5.495 1.00 96.31 92 ASP A O 1
ATOM 740 N N . ILE A 1 93 ? -1.241 2.863 6.890 1.00 95.25 93 ILE A N 1
ATOM 741 C CA . ILE A 1 93 ? -2.690 2.995 7.115 1.00 95.25 93 ILE A CA 1
ATOM 742 C C . ILE A 1 93 ? -3.016 4.320 7.814 1.00 95.25 93 ILE A C 1
ATOM 744 O O . ILE A 1 93 ? -3.862 5.076 7.339 1.00 95.25 93 ILE A O 1
ATOM 748 N N . VAL A 1 94 ? -2.341 4.627 8.926 1.00 93.75 94 VAL A N 1
ATOM 749 C CA . VAL A 1 94 ? -2.574 5.855 9.702 1.00 93.75 94 VAL A CA 1
ATOM 750 C C . VAL A 1 94 ? -2.303 7.094 8.860 1.00 93.75 94 VAL A C 1
ATOM 752 O O . VAL A 1 94 ? -3.146 7.989 8.809 1.00 93.75 94 VAL A O 1
ATOM 755 N N . SER A 1 95 ? -1.168 7.134 8.162 1.00 94.50 95 SER A N 1
ATOM 756 C CA . SER A 1 95 ? -0.822 8.264 7.296 1.00 94.50 95 SER A CA 1
ATOM 757 C C . SER A 1 95 ? -1.826 8.437 6.150 1.00 94.50 95 SER A C 1
ATOM 759 O O . SER A 1 95 ? -2.197 9.566 5.829 1.00 94.50 95 SER A O 1
ATOM 761 N N . THR A 1 96 ? -2.351 7.339 5.596 1.00 95.69 96 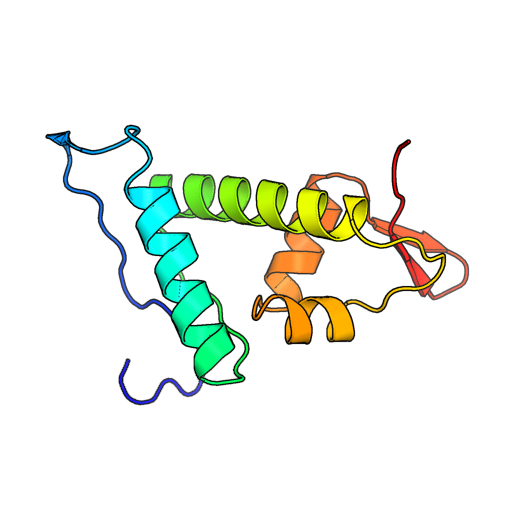THR A N 1
ATOM 762 C CA . THR A 1 96 ? -3.416 7.377 4.582 1.00 95.69 96 THR A CA 1
ATOM 763 C C . THR A 1 96 ? -4.728 7.916 5.162 1.00 95.69 96 THR A C 1
ATOM 765 O O . THR A 1 96 ? -5.330 8.818 4.582 1.00 95.69 96 THR A O 1
ATOM 768 N N . LEU A 1 97 ? -5.162 7.441 6.335 1.00 92.94 97 LEU A N 1
ATOM 769 C CA . LEU A 1 97 ? -6.376 7.934 7.004 1.00 92.94 97 LEU A CA 1
ATOM 770 C C . LEU A 1 97 ? -6.272 9.415 7.390 1.00 92.94 97 LEU A C 1
ATOM 772 O O . LEU A 1 97 ? -7.253 10.153 7.270 1.00 92.94 97 LEU A O 1
ATOM 776 N N . GLN A 1 98 ? -5.092 9.856 7.834 1.00 92.38 98 GLN A N 1
ATOM 777 C CA . GLN A 1 98 ? -4.797 11.264 8.101 1.00 92.38 98 GLN A CA 1
ATOM 778 C C . GLN A 1 98 ? -4.884 12.102 6.825 1.00 92.38 98 GLN A C 1
ATOM 780 O O . GLN A 1 98 ? -5.558 13.130 6.828 1.00 92.38 98 GLN A O 1
ATOM 785 N N . ALA A 1 99 ? -4.276 11.644 5.725 1.00 92.56 99 ALA A N 1
ATOM 786 C CA . ALA A 1 99 ? -4.328 12.332 4.435 1.00 92.56 99 ALA A CA 1
ATOM 787 C C . ALA A 1 99 ? -5.757 12.437 3.870 1.00 92.56 99 ALA A C 1
ATOM 789 O O . ALA A 1 99 ? -6.078 13.400 3.179 1.00 92.56 99 ALA A O 1
ATOM 790 N N . LEU A 1 100 ? -6.629 11.476 4.190 1.00 91.50 100 LEU A N 1
ATOM 791 C CA . LEU A 1 100 ? -8.051 11.504 3.831 1.00 91.50 100 LEU A CA 1
ATOM 792 C C . LEU A 1 100 ? -8.913 12.349 4.785 1.00 91.50 100 LEU A C 1
ATOM 794 O O . LEU A 1 100 ? -10.107 12.520 4.537 1.00 91.50 100 LEU A O 1
ATOM 798 N N . GLY A 1 101 ? -8.351 12.855 5.888 1.00 89.94 101 GLY A N 1
ATOM 799 C CA . GLY A 1 101 ? -9.108 13.558 6.929 1.00 89.94 101 GLY A CA 1
ATOM 800 C C . GLY A 1 101 ? -10.118 12.662 7.657 1.00 89.94 101 GLY A C 1
ATOM 801 O O . GLY A 1 101 ? -11.090 13.155 8.231 1.00 89.94 101 GLY A O 1
ATOM 802 N N . MET A 1 102 ? -9.914 11.342 7.616 1.00 88.00 102 MET A N 1
ATOM 803 C CA . MET A 1 102 ? -10.820 10.340 8.186 1.00 88.00 102 MET A CA 1
ATOM 804 C C . MET A 1 102 ? -10.428 9.924 9.605 1.00 88.00 102 MET A C 1
ATOM 806 O O . MET A 1 102 ? -11.162 9.173 10.234 1.00 88.00 102 MET A O 1
ATOM 810 N N . MET A 1 103 ? -9.302 10.403 10.137 1.00 85.88 103 MET A N 1
ATOM 811 C CA . MET A 1 103 ? -8.880 10.107 11.505 1.00 85.88 103 MET A CA 1
ATOM 812 C C . MET A 1 103 ? -9.165 11.292 12.431 1.00 85.88 103 MET A C 1
ATOM 814 O O . MET A 1 103 ? -8.658 12.391 12.209 1.00 85.88 103 MET A O 1
ATOM 818 N N . LYS A 1 104 ? -9.945 11.071 13.494 1.00 81.06 104 LYS A N 1
ATOM 819 C CA . LYS A 1 104 ? -10.171 12.055 14.566 1.00 81.06 104 LYS A CA 1
ATOM 820 C C . LYS A 1 104 ? -9.744 11.509 15.917 1.00 81.06 104 LYS A C 1
ATOM 822 O O . LYS A 1 104 ? -9.752 10.304 16.136 1.00 81.06 104 LYS A O 1
ATOM 827 N N . TYR A 1 105 ? -9.391 12.406 16.828 1.00 78.31 105 TYR A N 1
ATOM 828 C CA . TYR A 1 105 ? -9.142 12.070 18.224 1.00 78.31 105 TYR A CA 1
ATOM 829 C C . TYR A 1 105 ? -10.333 12.517 19.068 1.00 78.31 105 TYR A C 1
ATOM 831 O O . TYR A 1 105 ? -10.745 13.674 19.003 1.00 78.31 105 TYR A O 1
ATOM 839 N N . TRP A 1 106 ? -10.911 11.598 19.834 1.00 75.75 106 TRP A N 1
ATOM 840 C CA . TRP A 1 106 ? -12.077 11.861 20.667 1.00 75.75 106 TRP A CA 1
ATOM 841 C C . TRP A 1 106 ? -11.976 11.087 21.976 1.00 75.75 106 TRP A C 1
ATOM 843 O O . TRP A 1 106 ? -11.814 9.867 21.969 1.00 75.75 106 TRP A O 1
ATOM 853 N N . LYS A 1 107 ? -12.083 11.794 23.109 1.00 74.94 107 LYS A N 1
ATOM 854 C CA . LYS A 1 107 ? -12.053 11.209 24.465 1.00 74.94 107 LYS A CA 1
ATOM 855 C C . LYS A 1 107 ? -10.908 10.199 24.679 1.00 74.94 107 LYS A C 1
ATOM 857 O O . LYS A 1 107 ? -11.127 9.111 25.203 1.00 74.94 107 LYS A O 1
ATOM 862 N N . GLY A 1 108 ? -9.695 10.532 24.237 1.00 74.81 108 GLY A N 1
ATOM 863 C CA . GLY A 1 108 ? -8.533 9.655 24.420 1.00 74.81 108 GLY A CA 1
ATOM 864 C C . GLY A 1 108 ? -8.371 8.546 23.373 1.00 74.81 108 GLY A C 1
ATOM 865 O O . GLY A 1 108 ? -7.443 7.750 23.480 1.00 74.81 108 GLY A O 1
ATOM 866 N N . LYS A 1 109 ? -9.267 8.450 22.379 1.00 75.38 109 LYS A N 1
ATOM 867 C CA . LYS A 1 109 ? -9.266 7.386 21.363 1.00 75.38 109 LYS A CA 1
ATOM 868 C C . LYS A 1 109 ? -9.215 7.958 19.949 1.00 75.38 109 LYS A C 1
ATOM 870 O O . LYS A 1 109 ? -9.864 8.959 19.650 1.00 75.38 109 LYS A O 1
ATOM 875 N N . HIS A 1 110 ? -8.482 7.288 19.063 1.00 75.50 110 HIS A N 1
ATOM 876 C CA . HIS A 1 110 ? -8.553 7.553 17.627 1.00 75.50 110 HIS A CA 1
ATOM 877 C C . HIS A 1 110 ? -9.797 6.879 17.038 1.00 75.50 110 HIS A C 1
ATOM 879 O O . HIS A 1 110 ? -10.007 5.683 17.230 1.00 75.50 110 HIS A O 1
ATOM 885 N N . ILE A 1 111 ? -10.623 7.653 16.336 1.00 79.00 111 ILE A N 1
ATOM 886 C CA . ILE A 1 111 ? -11.851 7.209 15.675 1.00 79.00 111 ILE A CA 1
ATOM 887 C C . ILE A 1 111 ? -11.685 7.398 14.168 1.00 79.00 111 ILE A C 1
ATOM 889 O O . ILE A 1 111 ? -11.235 8.455 13.714 1.00 79.00 111 ILE A O 1
ATOM 893 N N . ILE A 1 112 ? -12.072 6.376 13.406 1.00 81.25 112 ILE A N 1
ATOM 894 C CA . ILE A 1 112 ? -12.138 6.426 11.946 1.00 81.25 112 ILE A CA 1
ATOM 895 C C . ILE A 1 112 ? -13.539 6.896 11.546 1.00 81.25 112 ILE A C 1
ATOM 897 O O . ILE A 1 112 ? -14.539 6.283 11.913 1.00 81.25 112 ILE A O 1
ATOM 901 N N . LEU A 1 113 ? -13.616 7.991 10.797 1.00 75.69 113 LEU A N 1
ATOM 902 C CA . LEU A 1 113 ? -14.853 8.521 10.240 1.00 75.69 113 LEU A CA 1
ATOM 903 C C . LEU A 1 113 ? -15.081 7.955 8.843 1.00 75.69 113 LEU A C 1
ATOM 905 O O . LEU A 1 113 ? -14.347 8.282 7.912 1.00 75.69 113 LEU A O 1
ATOM 909 N N . LYS A 1 114 ? -16.142 7.168 8.676 1.00 73.75 114 LYS A N 1
ATOM 910 C CA . LYS A 1 114 ? -16.662 6.795 7.358 1.00 73.75 114 LYS A CA 1
ATOM 911 C C . LYS A 1 114 ? -17.607 7.908 6.895 1.00 73.75 114 LYS A C 1
ATOM 913 O O . LYS A 1 114 ? -18.658 8.096 7.502 1.00 73.75 114 LYS A O 1
ATOM 918 N N . LYS A 1 115 ? -17.226 8.681 5.871 1.00 61.91 115 LYS A N 1
ATOM 919 C CA . LYS A 1 115 ? -18.193 9.540 5.166 1.00 61.91 115 LYS A CA 1
ATOM 920 C C . LYS A 1 115 ? -19.119 8.614 4.374 1.00 61.91 115 LYS A C 1
ATOM 922 O O . LYS A 1 115 ? -18.614 7.789 3.615 1.00 61.91 115 LYS A O 1
ATOM 927 N N . GLN A 1 116 ? -20.420 8.697 4.648 1.00 52.28 116 GLN A N 1
ATOM 928 C CA . GLN A 1 116 ? -21.454 8.115 3.790 1.00 52.28 116 GLN A CA 1
ATOM 929 C C . GLN A 1 116 ? -21.516 8.881 2.473 1.00 52.28 116 GLN A C 1
ATOM 931 O O . GLN A 1 116 ? -21.271 10.111 2.511 1.00 52.28 116 GLN A O 1
#

Foldseek 3Di:
DVDDPVQALAADDDDPPVCPPVCVSLVVVVVSQVVLLVVQAAHDHDPDDDPSRVVSLLVNLLVVVLVVVVPDDDQDDDLVNVRRVSSYDSVSNVVSQVVVVQWDDDPNDIGGHDDD

Organism: Culex pipiens pipiens (NCBI:txid38569)